Protein AF-A0AB34WZ02-F1 (afdb_monomer)

Radius of gyration: 15.49 Å; Cα contacts (8 Å, |Δi|>4): 129; chains: 1; bounding box: 37×27×44 Å

Structure (mmCIF, N/CA/C/O backbone):
data_AF-A0AB34WZ02-F1
#
_entry.id   AF-A0AB34WZ02-F1
#
loop_
_atom_site.group_PDB
_atom_site.id
_atom_site.type_symbol
_atom_site.label_atom_id
_atom_site.label_alt_id
_atom_site.label_comp_id
_atom_site.label_asym_id
_atom_site.label_entity_id
_atom_site.label_seq_id
_atom_site.pdbx_PDB_ins_code
_atom_site.Cartn_x
_atom_site.Cartn_y
_atom_site.Cartn_z
_atom_site.occupancy
_atom_site.B_iso_or_equiv
_atom_site.auth_seq_id
_atom_site.auth_comp_id
_atom_site.auth_asym_id
_atom_site.auth_atom_id
_atom_site.pdbx_PDB_model_num
ATOM 1 N N . MET A 1 1 ? -14.933 -12.969 14.459 1.00 56.78 1 MET A N 1
ATOM 2 C CA . MET A 1 1 ? -13.577 -12.535 14.887 1.00 56.78 1 MET A CA 1
ATOM 3 C C . MET A 1 1 ? -12.443 -12.867 13.905 1.00 56.78 1 MET A C 1
ATOM 5 O O . MET A 1 1 ? -11.392 -12.252 14.032 1.00 56.78 1 MET A O 1
ATOM 9 N N . TYR A 1 2 ? -12.615 -13.764 12.919 1.00 61.38 2 TYR A N 1
ATOM 10 C CA . TYR A 1 2 ? -11.515 -14.206 12.035 1.00 61.38 2 TYR A CA 1
ATOM 11 C C . TYR A 1 2 ? -10.992 -13.127 11.062 1.00 61.38 2 TYR A C 1
ATOM 13 O O . TYR A 1 2 ? -9.821 -13.113 10.704 1.00 61.38 2 TYR A O 1
ATOM 21 N N . TYR A 1 3 ? -11.836 -12.166 10.684 1.00 69.94 3 TYR A N 1
ATOM 22 C CA . TYR A 1 3 ? -11.535 -11.217 9.607 1.00 69.94 3 TYR A CA 1
ATOM 23 C C . TYR A 1 3 ? -10.721 -9.979 10.017 1.00 69.94 3 TYR A C 1
ATOM 25 O O . TYR A 1 3 ? -10.301 -9.215 9.154 1.00 69.94 3 TYR A O 1
ATOM 33 N N . ARG A 1 4 ? -10.475 -9.759 11.319 1.00 75.00 4 ARG A N 1
ATOM 34 C CA . ARG A 1 4 ? -9.851 -8.508 11.804 1.00 75.00 4 ARG A CA 1
ATOM 35 C C . ARG A 1 4 ? -8.384 -8.340 11.403 1.00 75.00 4 ARG A C 1
ATOM 37 O O . ARG A 1 4 ? -7.876 -7.228 11.401 1.00 75.00 4 ARG A O 1
ATOM 44 N N . TRP A 1 5 ? -7.701 -9.445 11.121 1.00 84.94 5 TRP A N 1
ATOM 45 C CA . TRP A 1 5 ? -6.282 -9.457 10.764 1.00 84.94 5 TRP A CA 1
ATOM 46 C C . TRP A 1 5 ? -6.057 -9.206 9.276 1.00 84.94 5 TRP A C 1
ATOM 48 O O . TRP 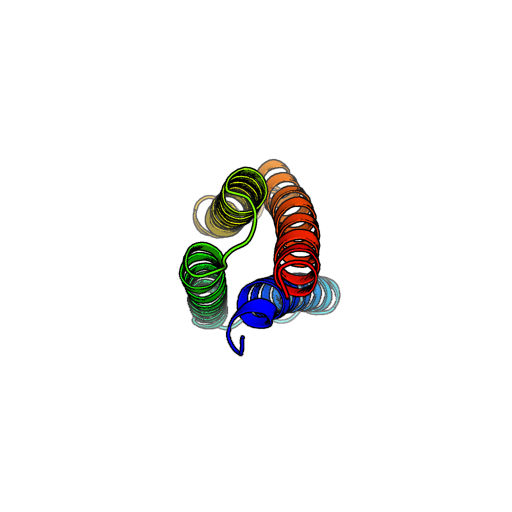A 1 5 ? -4.961 -8.831 8.878 1.00 84.94 5 TRP A O 1
ATOM 58 N N . ILE A 1 6 ? -7.091 -9.405 8.458 1.00 87.44 6 ILE A N 1
ATOM 59 C CA . ILE A 1 6 ? -6.983 -9.369 7.001 1.00 87.44 6 ILE A CA 1
ATOM 60 C C . ILE A 1 6 ? -6.583 -7.977 6.485 1.00 87.44 6 ILE A C 1
ATOM 62 O O . ILE A 1 6 ? -5.679 -7.925 5.655 1.00 87.44 6 ILE A O 1
ATOM 66 N N . PRO A 1 7 ? -7.131 -6.850 6.991 1.00 86.44 7 PRO A N 1
ATOM 67 C CA . PRO A 1 7 ? -6.675 -5.520 6.576 1.00 86.44 7 PRO A CA 1
ATOM 68 C C . PRO A 1 7 ? -5.189 -5.283 6.868 1.00 86.44 7 PRO A C 1
ATOM 70 O O . PRO A 1 7 ? -4.482 -4.701 6.047 1.00 86.44 7 PRO A O 1
ATOM 73 N N . LEU A 1 8 ? -4.708 -5.783 8.013 1.00 89.69 8 LEU A N 1
ATOM 74 C CA . LEU A 1 8 ? -3.307 -5.680 8.420 1.00 89.69 8 LEU A CA 1
ATOM 75 C C . LEU A 1 8 ? -2.409 -6.538 7.534 1.00 89.69 8 LEU A C 1
ATOM 77 O O . LEU A 1 8 ? -1.449 -6.024 6.971 1.00 89.69 8 LEU A O 1
ATOM 81 N N . PHE A 1 9 ? -2.748 -7.816 7.359 1.00 90.88 9 PHE A N 1
ATOM 82 C CA . PHE A 1 9 ? -1.999 -8.719 6.488 1.00 90.88 9 PHE A CA 1
ATOM 83 C C . PHE A 1 9 ? -1.927 -8.180 5.058 1.00 90.88 9 PHE A C 1
ATOM 85 O O . PHE A 1 9 ? -0.858 -8.143 4.461 1.00 90.88 9 PHE A O 1
ATOM 92 N N . SER A 1 10 ? -3.049 -7.687 4.539 1.00 89.44 10 SER A N 1
ATOM 93 C CA . SER A 1 10 ? -3.126 -7.092 3.211 1.00 89.44 10 SER A CA 1
ATOM 94 C C . SER A 1 10 ? -2.239 -5.854 3.062 1.00 89.44 10 SER A C 1
ATOM 96 O O . SER A 1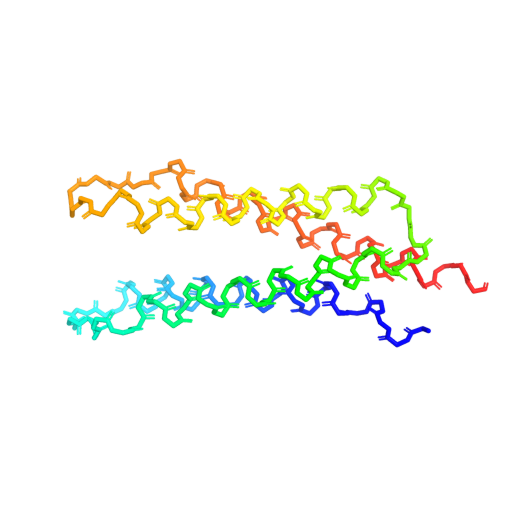 10 ? -1.557 -5.699 2.053 1.00 89.44 10 SER A O 1
ATOM 98 N N . SER A 1 11 ? -2.230 -4.969 4.060 1.00 89.69 11 SER A N 1
ATOM 99 C CA . SER A 1 11 ? -1.413 -3.750 4.037 1.00 89.69 11 SER A CA 1
ATOM 100 C C . SER A 1 11 ? 0.087 -4.060 4.146 1.00 89.69 11 SER A C 1
ATOM 102 O O . SER A 1 11 ? 0.912 -3.472 3.444 1.00 89.69 11 SER A O 1
ATOM 104 N N . LEU A 1 12 ? 0.447 -5.056 4.961 1.00 91.88 12 LEU A N 1
ATOM 105 C CA . LEU A 1 12 ? 1.820 -5.549 5.066 1.00 91.88 12 LEU A CA 1
ATOM 106 C C . LEU A 1 12 ? 2.273 -6.258 3.786 1.00 91.88 12 LEU A C 1
ATOM 108 O O . LEU A 1 12 ? 3.404 -6.050 3.358 1.00 91.88 12 LEU A O 1
ATOM 112 N N . ALA A 1 13 ? 1.398 -7.032 3.139 1.00 93.19 13 ALA A N 1
ATOM 113 C CA . ALA A 1 13 ? 1.683 -7.660 1.851 1.00 93.19 13 ALA A CA 1
ATOM 114 C C . ALA A 1 13 ? 1.943 -6.611 0.760 1.00 93.19 13 ALA A C 1
ATOM 116 O O . ALA A 1 13 ? 2.910 -6.741 0.016 1.00 93.19 13 ALA A O 1
ATOM 117 N N . LEU A 1 14 ? 1.148 -5.535 0.714 1.00 92.19 14 LEU A N 1
ATOM 118 C CA . LEU A 1 14 ? 1.406 -4.393 -0.170 1.00 92.19 14 LEU A CA 1
ATOM 119 C C . LEU A 1 14 ? 2.751 -3.728 0.136 1.00 92.19 14 LEU A C 1
ATOM 121 O O . LEU A 1 14 ? 3.519 -3.443 -0.777 1.00 92.19 14 LEU A O 1
ATOM 125 N N . THR A 1 15 ? 3.068 -3.532 1.415 1.00 93.12 15 THR A N 1
ATOM 126 C CA . THR A 1 15 ? 4.353 -2.954 1.834 1.00 93.12 15 THR A CA 1
ATOM 127 C C 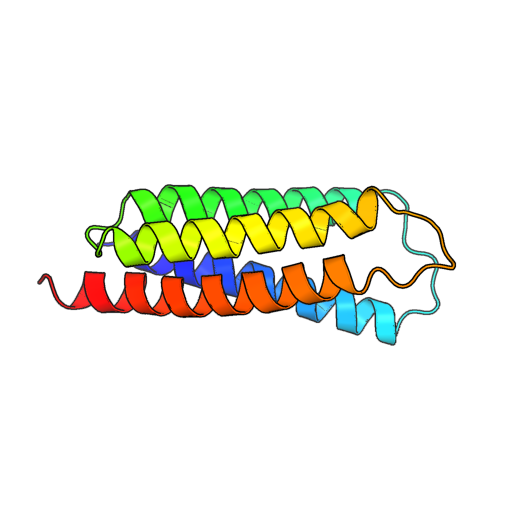. THR A 1 15 ? 5.528 -3.833 1.402 1.00 93.12 15 THR A C 1
ATOM 129 O O . THR A 1 15 ? 6.498 -3.332 0.839 1.00 93.12 15 THR A O 1
ATOM 132 N N . GLY A 1 16 ? 5.426 -5.148 1.612 1.00 92.19 16 GLY A N 1
ATOM 133 C CA . GLY A 1 16 ? 6.433 -6.119 1.191 1.00 92.19 16 GLY A CA 1
ATOM 134 C C . GLY A 1 16 ? 6.582 -6.192 -0.328 1.00 92.19 16 GLY A C 1
ATOM 135 O O . GLY A 1 16 ? 7.703 -6.225 -0.823 1.00 92.19 16 GLY A O 1
ATOM 136 N N . LEU A 1 17 ? 5.474 -6.144 -1.073 1.00 92.12 17 LEU A N 1
ATOM 137 C CA . LEU A 1 17 ? 5.479 -6.104 -2.536 1.00 92.12 17 LEU A CA 1
ATOM 138 C C . LEU A 1 17 ? 6.220 -4.865 -3.051 1.00 92.12 17 LEU A C 1
ATOM 140 O O . LEU A 1 17 ? 7.093 -4.991 -3.903 1.00 92.12 17 LEU A O 1
ATOM 144 N N . ILE A 1 18 ? 5.937 -3.683 -2.501 1.00 90.94 18 ILE A N 1
ATOM 145 C CA . ILE A 1 18 ? 6.613 -2.443 -2.903 1.00 90.94 18 ILE A CA 1
ATOM 146 C C . ILE A 1 18 ? 8.088 -2.450 -2.506 1.00 90.94 18 ILE A C 1
ATOM 148 O O . ILE A 1 18 ? 8.933 -2.144 -3.343 1.00 90.94 18 ILE A O 1
ATOM 152 N N . GLY A 1 19 ? 8.413 -2.859 -1.278 1.00 88.88 19 GLY A N 1
ATOM 153 C CA . GLY A 1 19 ? 9.803 -2.993 -0.837 1.00 88.88 19 GLY A CA 1
ATOM 154 C C . GLY A 1 19 ? 10.596 -3.977 -1.702 1.00 88.88 19 GLY A C 1
ATOM 155 O O . GLY A 1 19 ? 11.718 -3.678 -2.102 1.00 88.88 19 GLY A O 1
ATOM 156 N N . GLY A 1 20 ? 9.991 -5.111 -2.063 1.00 87.88 20 GLY A N 1
ATOM 157 C CA . GLY A 1 20 ? 10.586 -6.102 -2.958 1.00 87.88 20 GLY A CA 1
ATOM 158 C C . GLY A 1 20 ? 10.799 -5.577 -4.378 1.00 87.88 20 GLY A C 1
ATOM 159 O O . GLY A 1 20 ? 11.862 -5.795 -4.948 1.00 87.88 20 GLY A O 1
ATOM 160 N N . LEU A 1 21 ? 9.834 -4.837 -4.936 1.00 87.12 21 LEU A N 1
ATOM 161 C CA . LEU A 1 21 ? 9.972 -4.199 -6.252 1.00 87.12 21 LEU A CA 1
ATOM 162 C C . LEU A 1 21 ? 11.085 -3.159 -6.272 1.00 87.12 21 LEU A C 1
ATOM 164 O O . LEU A 1 21 ? 11.818 -3.066 -7.249 1.00 87.12 21 LEU A O 1
ATOM 168 N N . TRP A 1 22 ? 11.206 -2.385 -5.199 1.00 85.25 22 TRP A N 1
ATOM 169 C CA . TRP A 1 22 ? 12.237 -1.367 -5.053 1.00 85.25 22 TRP A CA 1
ATOM 170 C C . TRP A 1 22 ? 13.623 -1.985 -4.909 1.00 85.25 22 TRP A C 1
ATOM 172 O O . TRP A 1 22 ? 14.542 -1.572 -5.608 1.00 85.25 22 TRP A O 1
ATOM 182 N N . GLY A 1 23 ? 13.758 -3.015 -4.070 1.00 85.25 23 GLY A N 1
ATOM 183 C CA . GLY A 1 23 ? 14.997 -3.784 -3.961 1.00 85.25 23 GLY A CA 1
ATOM 184 C C . GLY A 1 23 ? 15.380 -4.442 -5.287 1.00 85.25 23 GLY A C 1
ATOM 185 O O . GLY A 1 23 ? 16.523 -4.343 -5.717 1.00 85.25 23 GLY A O 1
ATOM 186 N N . TYR A 1 24 ? 14.412 -5.035 -5.993 1.00 84.31 24 TYR A N 1
ATOM 187 C CA . TYR A 1 24 ? 14.644 -5.594 -7.324 1.00 84.31 24 TYR A CA 1
ATOM 188 C C . TYR A 1 24 ? 15.080 -4.525 -8.332 1.00 84.31 24 TYR A C 1
ATOM 190 O O . TYR A 1 24 ? 16.033 -4.744 -9.068 1.00 84.31 24 TYR A O 1
ATOM 198 N N . ALA A 1 25 ? 14.417 -3.367 -8.361 1.00 80.75 25 ALA A N 1
ATOM 199 C CA . ALA A 1 25 ? 14.770 -2.271 -9.261 1.00 80.75 25 ALA A CA 1
ATOM 200 C C . ALA A 1 25 ? 16.149 -1.665 -8.952 1.00 80.75 25 ALA A C 1
ATOM 202 O O . ALA A 1 25 ? 16.796 -1.151 -9.858 1.00 80.75 25 ALA A O 1
ATOM 203 N N . TRP A 1 26 ? 16.590 -1.722 -7.693 1.00 82.69 26 TRP A N 1
ATOM 204 C CA . TRP A 1 26 ? 17.915 -1.265 -7.278 1.00 82.69 26 TRP A CA 1
ATOM 205 C C . TRP A 1 26 ? 19.032 -2.208 -7.744 1.00 82.69 26 TRP A C 1
ATOM 207 O O . TRP A 1 26 ? 20.067 -1.753 -8.219 1.00 82.69 26 TRP A O 1
ATOM 217 N N . GLU A 1 27 ? 18.814 -3.519 -7.625 1.00 83.12 27 GLU A N 1
ATOM 218 C CA . GLU A 1 27 ? 19.824 -4.546 -7.918 1.00 83.12 27 GLU A CA 1
ATOM 219 C C . GLU A 1 27 ? 19.817 -5.011 -9.387 1.00 83.12 27 GLU A C 1
ATOM 221 O O . GLU A 1 27 ? 20.819 -5.511 -9.900 1.00 83.12 27 GLU A O 1
ATOM 226 N N . SER A 1 28 ? 18.685 -4.891 -10.087 1.00 75.69 28 SER A N 1
ATOM 227 C CA . SER A 1 28 ? 18.514 -5.463 -11.424 1.00 75.69 28 SER A CA 1
ATOM 228 C C . SER A 1 28 ? 18.936 -4.502 -12.532 1.00 75.69 28 SER A C 1
ATOM 230 O O . SER A 1 28 ? 18.322 -3.460 -12.750 1.00 75.69 28 SER A O 1
ATOM 232 N N . THR A 1 29 ? 19.916 -4.923 -13.329 1.00 71.38 29 THR A N 1
ATOM 233 C CA . THR A 1 29 ? 20.256 -4.316 -14.630 1.00 71.38 29 THR A CA 1
ATOM 234 C C . THR A 1 29 ? 19.557 -5.007 -15.806 1.00 71.38 29 THR A C 1
ATOM 236 O O . THR A 1 29 ? 19.690 -4.579 -16.953 1.00 71.38 29 THR A O 1
ATOM 239 N N . ALA A 1 30 ? 18.814 -6.085 -15.539 1.00 74.69 30 ALA A N 1
ATOM 240 C CA . ALA A 1 30 ? 18.145 -6.879 -16.558 1.00 74.69 30 ALA A CA 1
ATOM 241 C C . ALA A 1 30 ? 16.826 -6.236 -17.003 1.00 74.69 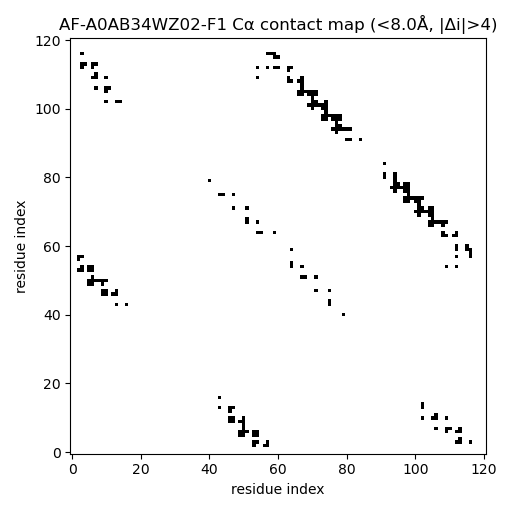30 ALA A C 1
ATOM 243 O O . ALA A 1 30 ? 16.061 -5.711 -16.193 1.00 74.69 30 ALA A O 1
ATOM 244 N N . SER A 1 31 ? 16.527 -6.345 -18.299 1.00 74.44 31 SER A N 1
ATOM 245 C CA . SER A 1 31 ? 15.239 -5.929 -18.848 1.00 74.44 31 SER A CA 1
ATOM 246 C C . SER A 1 31 ? 14.112 -6.787 -18.271 1.00 74.44 31 SER A C 1
ATOM 248 O O . SER A 1 31 ? 14.067 -7.999 -18.498 1.00 74.44 31 SER A O 1
ATOM 250 N N . THR A 1 32 ? 13.181 -6.159 -17.559 1.00 77.00 32 THR A N 1
ATOM 251 C CA . THR A 1 32 ? 12.018 -6.845 -16.996 1.00 77.00 32 THR A CA 1
ATOM 252 C C . THR A 1 32 ? 11.062 -7.281 -18.115 1.00 77.00 32 THR A C 1
ATOM 254 O O . THR A 1 32 ? 10.711 -6.454 -18.962 1.00 77.00 32 THR A O 1
ATOM 257 N N . PRO A 1 33 ? 10.588 -8.543 -18.136 1.00 83.88 33 PRO A N 1
ATOM 258 C CA . PRO A 1 33 ? 9.592 -8.981 -19.109 1.00 83.88 33 PRO A CA 1
ATOM 259 C C . PRO A 1 33 ? 8.329 -8.114 -19.078 1.00 83.88 33 PRO A C 1
ATOM 261 O O . PRO A 1 33 ? 7.856 -7.716 -18.012 1.00 83.88 33 PRO A O 1
ATOM 264 N N . THR A 1 34 ? 7.733 -7.876 -20.246 1.00 82.31 34 THR A N 1
ATOM 265 C CA . THR A 1 34 ? 6.605 -6.941 -20.426 1.00 82.31 34 THR A CA 1
ATOM 266 C C . THR A 1 34 ? 5.344 -7.305 -19.635 1.00 82.31 34 THR A C 1
ATOM 268 O O . THR A 1 34 ? 4.534 -6.432 -19.335 1.00 82.31 34 THR A O 1
ATOM 271 N N . TRP A 1 35 ? 5.174 -8.572 -19.249 1.00 80.94 35 TRP A N 1
ATOM 272 C CA . TRP A 1 35 ? 4.038 -9.044 -18.450 1.00 80.94 35 TRP A CA 1
ATOM 273 C C . TRP A 1 35 ? 4.201 -8.805 -16.938 1.00 80.94 35 TRP A C 1
ATOM 275 O O . TRP A 1 35 ? 3.206 -8.804 -16.205 1.00 80.94 35 TRP A O 1
ATOM 285 N N . VAL A 1 36 ? 5.431 -8.592 -16.450 1.00 84.50 36 VAL A N 1
ATOM 286 C CA . VAL A 1 36 ? 5.714 -8.431 -15.013 1.00 84.50 36 VAL A CA 1
ATOM 287 C C . VAL A 1 36 ? 5.054 -7.169 -14.448 1.00 84.50 36 VAL A C 1
ATOM 289 O O . VAL A 1 36 ? 4.342 -7.299 -13.451 1.00 84.50 36 VAL A O 1
ATOM 292 N N . PRO A 1 37 ? 5.171 -5.975 -15.069 1.00 82.88 37 PRO A N 1
ATOM 293 C CA . PRO A 1 37 ? 4.521 -4.773 -14.551 1.00 82.88 37 PRO A CA 1
ATOM 294 C C . PRO A 1 37 ? 3.001 -4.935 -14.411 1.00 82.88 37 PRO A C 1
ATOM 296 O O . PRO A 1 37 ? 2.437 -4.542 -13.389 1.00 82.88 37 PRO A O 1
ATOM 299 N N . ALA A 1 38 ? 2.346 -5.559 -15.397 1.00 85.00 38 ALA A N 1
ATOM 300 C CA . ALA A 1 38 ? 0.905 -5.811 -15.371 1.00 85.00 38 ALA A CA 1
ATOM 301 C C . ALA A 1 38 ? 0.509 -6.790 -14.254 1.00 85.00 38 ALA A C 1
ATOM 303 O O . ALA A 1 38 ? -0.457 -6.551 -13.533 1.00 85.00 38 ALA A O 1
ATOM 304 N N . SER A 1 39 ? 1.286 -7.857 -14.061 1.00 88.56 39 SER A N 1
ATOM 305 C CA . SER A 1 39 ? 1.039 -8.848 -13.004 1.00 88.56 39 SER A CA 1
ATOM 306 C C . SER A 1 39 ? 1.159 -8.229 -11.613 1.00 88.56 39 SER A C 1
ATOM 308 O O . SER A 1 39 ? 0.319 -8.456 -10.744 1.00 88.56 39 SER A O 1
ATOM 310 N N . VAL A 1 40 ? 2.171 -7.384 -11.420 1.00 89.75 40 VAL A N 1
ATOM 311 C CA . VAL A 1 40 ? 2.377 -6.634 -10.179 1.00 89.75 40 VAL A CA 1
ATOM 312 C C . VAL A 1 40 ? 1.210 -5.682 -9.910 1.00 89.75 40 VAL A C 1
ATOM 314 O O . VAL A 1 40 ? 0.730 -5.611 -8.779 1.00 89.75 40 VAL A O 1
ATOM 317 N N . LEU A 1 41 ? 0.717 -4.989 -10.940 1.00 88.88 41 LEU A N 1
ATOM 318 C CA . LEU A 1 41 ? -0.437 -4.101 -10.822 1.00 88.88 41 LEU A CA 1
ATOM 319 C C . LEU A 1 41 ? -1.690 -4.866 -10.382 1.00 88.88 41 LEU A C 1
ATOM 321 O O . LEU A 1 41 ? -2.369 -4.445 -9.446 1.00 88.88 41 LEU A O 1
ATOM 325 N N . VAL A 1 42 ? -1.958 -6.020 -10.997 1.00 91.88 42 VAL A N 1
ATOM 326 C CA . VAL A 1 42 ? -3.081 -6.892 -10.620 1.00 91.88 42 VAL A CA 1
ATOM 327 C C . VAL A 1 42 ? -2.962 -7.349 -9.165 1.00 91.88 42 VAL A C 1
ATOM 329 O O . VAL A 1 42 ? -3.942 -7.270 -8.425 1.00 91.88 42 VAL A O 1
ATOM 332 N N . LEU A 1 43 ? -1.773 -7.771 -8.723 1.00 92.75 43 LEU A N 1
ATOM 333 C CA . LEU A 1 43 ? -1.545 -8.177 -7.333 1.00 92.75 43 LEU A CA 1
ATOM 334 C C . LEU A 1 43 ? -1.758 -7.021 -6.349 1.00 92.75 43 LEU A C 1
ATOM 336 O O . LEU A 1 43 ? -2.421 -7.203 -5.328 1.00 92.75 43 LEU A O 1
ATOM 340 N N . ALA A 1 44 ? -1.251 -5.826 -6.664 1.00 92.56 44 ALA A N 1
ATOM 341 C CA . ALA A 1 44 ? -1.447 -4.639 -5.838 1.00 92.56 44 ALA A CA 1
ATOM 342 C C . ALA A 1 44 ? -2.940 -4.291 -5.692 1.00 92.56 44 ALA A C 1
ATOM 344 O O . ALA A 1 44 ? -3.418 -4.057 -4.580 1.00 92.56 44 ALA A O 1
ATOM 345 N N . PHE A 1 45 ? -3.704 -4.333 -6.788 1.00 92.94 45 PHE A N 1
ATOM 346 C CA . PHE A 1 45 ? -5.154 -4.131 -6.745 1.00 92.94 45 PHE A CA 1
ATOM 347 C C . PHE A 1 45 ? -5.877 -5.218 -5.952 1.00 92.94 45 PHE A C 1
ATOM 349 O O . PHE A 1 45 ? -6.772 -4.902 -5.168 1.00 92.94 45 PHE A O 1
ATOM 356 N N . LEU A 1 46 ? -5.493 -6.484 -6.122 1.00 95.25 46 LEU A N 1
ATOM 357 C CA . LEU A 1 46 ? -6.120 -7.607 -5.432 1.00 95.25 46 LEU A CA 1
ATOM 358 C C . LEU A 1 46 ? -5.936 -7.502 -3.916 1.00 95.25 46 LEU A C 1
ATOM 360 O O . LEU A 1 46 ? -6.915 -7.598 -3.176 1.00 95.25 46 LEU A O 1
ATOM 364 N N . PHE A 1 47 ? -4.713 -7.234 -3.450 1.00 93.25 47 PHE A N 1
ATOM 365 C CA . PHE A 1 47 ? -4.474 -6.997 -2.030 1.00 93.25 47 PHE A CA 1
ATOM 366 C C . PHE A 1 47 ? -5.254 -5.772 -1.550 1.00 93.25 47 PHE A C 1
ATOM 368 O O . PHE A 1 47 ? -6.043 -5.890 -0.618 1.00 93.25 47 PHE A O 1
ATOM 375 N N . ALA A 1 48 ? -5.151 -4.622 -2.219 1.00 92.81 48 ALA A N 1
ATOM 376 C CA . ALA A 1 48 ? -5.895 -3.426 -1.822 1.00 92.81 48 ALA A CA 1
ATOM 377 C C . ALA A 1 48 ? -7.413 -3.677 -1.694 1.00 92.81 48 ALA A C 1
ATOM 379 O O . 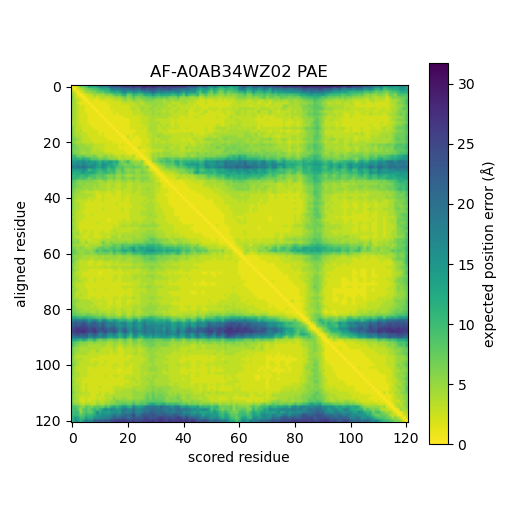ALA A 1 48 ? -8.020 -3.306 -0.687 1.00 92.81 48 ALA A O 1
ATOM 380 N N . ALA A 1 49 ? -8.018 -4.366 -2.665 1.00 93.56 49 ALA A N 1
ATOM 381 C CA . ALA A 1 49 ? -9.437 -4.707 -2.653 1.00 93.56 49 ALA A CA 1
ATOM 382 C C . ALA A 1 49 ? -9.804 -5.625 -1.478 1.00 93.56 49 ALA A C 1
ATOM 384 O O . ALA A 1 49 ? -10.767 -5.346 -0.761 1.00 93.56 49 ALA A O 1
ATOM 385 N N . ILE A 1 50 ? -9.022 -6.684 -1.236 1.00 93.31 50 ILE A N 1
ATOM 386 C CA . ILE A 1 50 ? -9.213 -7.586 -0.090 1.00 93.31 50 ILE A CA 1
ATOM 387 C C . ILE A 1 50 ? -9.145 -6.787 1.215 1.00 93.31 50 ILE A C 1
ATOM 389 O O . ILE A 1 50 ? -10.060 -6.865 2.040 1.00 93.31 50 ILE A O 1
ATOM 393 N N . GLY A 1 51 ? -8.105 -5.972 1.386 1.00 90.81 51 GLY A N 1
ATOM 394 C CA . GLY A 1 51 ? -7.922 -5.123 2.555 1.00 90.81 51 GLY A CA 1
ATOM 395 C C . GLY A 1 51 ? -9.127 -4.222 2.830 1.00 90.81 51 GLY A C 1
ATOM 396 O O . GLY A 1 51 ? -9.660 -4.227 3.941 1.00 90.81 51 GLY A O 1
ATOM 397 N N . ILE A 1 52 ? -9.609 -3.504 1.809 1.00 92.38 52 ILE A N 1
ATOM 398 C CA . ILE A 1 52 ? -10.754 -2.583 1.911 1.00 92.38 52 ILE A CA 1
ATOM 399 C C . ILE A 1 52 ? -12.043 -3.333 2.263 1.00 92.38 52 ILE A C 1
ATOM 401 O O . ILE A 1 52 ? -12.753 -2.951 3.202 1.00 92.38 52 ILE A O 1
ATOM 405 N N . VAL A 1 53 ? -12.340 -4.422 1.546 1.00 93.38 53 VAL A N 1
ATOM 406 C CA . VAL A 1 53 ? -13.548 -5.226 1.775 1.00 93.38 53 VAL A CA 1
ATOM 407 C C . VAL A 1 53 ? -13.577 -5.730 3.213 1.00 93.38 53 VAL A C 1
ATOM 409 O O . VAL A 1 53 ? -14.596 -5.596 3.893 1.00 93.38 53 VAL A O 1
ATOM 412 N N . PHE A 1 54 ? -12.469 -6.262 3.726 1.00 89.94 54 PHE A N 1
ATOM 413 C CA . PHE A 1 54 ? -12.440 -6.768 5.094 1.00 89.94 54 PHE A CA 1
ATOM 414 C C . PHE A 1 54 ? -12.369 -5.667 6.155 1.00 89.94 54 PHE A C 1
ATOM 416 O O . PHE A 1 54 ? -12.960 -5.849 7.219 1.00 89.94 54 PHE A O 1
ATOM 423 N N . ALA A 1 55 ? -11.759 -4.512 5.872 1.00 88.38 55 ALA A N 1
ATOM 424 C CA . ALA A 1 55 ? -11.771 -3.359 6.775 1.00 88.38 55 ALA A CA 1
ATOM 425 C C . ALA A 1 55 ? -13.204 -2.871 7.031 1.00 88.38 55 ALA A C 1
ATOM 427 O O . ALA A 1 55 ? -13.581 -2.629 8.182 1.00 88.38 55 ALA A O 1
ATOM 428 N N . SER A 1 56 ? -14.038 -2.821 5.984 1.00 87.00 56 SER A N 1
ATOM 429 C CA . SER A 1 56 ? -15.447 -2.420 6.097 1.00 87.00 56 SER A CA 1
ATOM 430 C C . SER A 1 56 ? -16.259 -3.334 7.028 1.00 87.00 56 SER A C 1
ATOM 432 O O . SER A 1 56 ? -17.089 -2.847 7.800 1.00 87.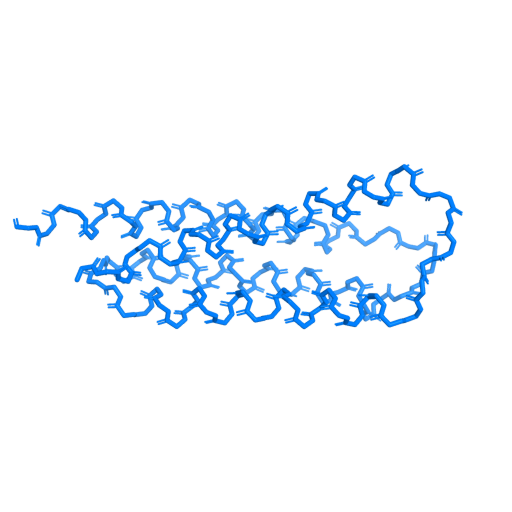00 56 SER A O 1
ATOM 434 N N . LYS A 1 57 ? -15.942 -4.637 7.028 1.00 87.12 57 LYS A N 1
ATOM 435 C CA . LYS A 1 57 ? -16.595 -5.685 7.830 1.00 87.12 57 LYS A CA 1
ATOM 436 C C . LYS A 1 57 ? -16.138 -5.732 9.293 1.00 87.12 57 LYS A C 1
ATOM 438 O O . LYS A 1 57 ? -16.670 -6.524 10.069 1.00 87.12 57 LYS A O 1
ATOM 443 N N . THR A 1 58 ? -15.145 -4.934 9.689 1.00 82.31 58 THR A N 1
ATOM 444 C CA . THR A 1 58 ? -14.713 -4.856 11.095 1.00 82.31 58 THR A CA 1
ATOM 445 C C . THR A 1 58 ? -15.718 -4.073 11.949 1.00 82.31 58 THR A C 1
ATOM 447 O O . THR A 1 58 ? -16.449 -3.225 11.442 1.00 82.31 58 THR A O 1
ATOM 450 N N . THR A 1 59 ? -15.749 -4.313 13.261 1.00 82.56 59 THR A N 1
ATOM 451 C CA . THR A 1 59 ? -16.562 -3.535 14.225 1.00 82.56 59 THR A CA 1
ATOM 452 C C . THR A 1 59 ? -15.838 -2.288 14.753 1.00 82.56 59 THR A C 1
ATOM 454 O O . THR A 1 59 ? -16.358 -1.572 15.607 1.00 82.56 59 THR A O 1
ATOM 457 N N . ALA A 1 60 ? -14.629 -2.026 14.249 1.00 81.00 60 ALA A N 1
ATOM 458 C CA . ALA A 1 60 ? -13.791 -0.908 14.656 1.00 81.00 60 ALA A CA 1
ATOM 459 C C . ALA A 1 60 ? -14.382 0.452 14.244 1.00 81.00 60 ALA A C 1
ATOM 461 O O . ALA A 1 60 ? -15.328 0.532 13.453 1.00 81.00 60 ALA A O 1
ATOM 462 N N . SER A 1 61 ? -13.800 1.524 14.787 1.00 86.12 61 SER A N 1
ATOM 463 C CA . SER A 1 61 ? -14.278 2.891 14.581 1.00 86.12 61 SER A CA 1
ATOM 464 C C . SER A 1 61 ? -14.364 3.273 13.098 1.00 86.12 61 SER A C 1
ATOM 466 O O . SER A 1 61 ? -13.510 2.921 12.280 1.00 86.12 61 SER A O 1
ATOM 468 N N . GLN A 1 62 ? -15.397 4.047 12.750 1.00 87.56 62 GLN A N 1
ATOM 469 C CA . GLN A 1 62 ? -15.592 4.539 11.384 1.00 87.56 62 GLN A CA 1
ATOM 470 C C . GLN A 1 62 ? -14.405 5.394 10.919 1.00 87.56 62 GLN A C 1
ATOM 472 O O . GLN A 1 62 ? -13.991 5.295 9.766 1.00 87.56 62 GLN A O 1
ATOM 477 N N . ALA A 1 63 ? -13.809 6.167 11.833 1.00 88.25 63 ALA A N 1
ATOM 478 C CA . ALA A 1 63 ? -12.601 6.940 11.570 1.00 88.25 63 ALA A CA 1
ATOM 479 C C . ALA A 1 63 ? -11.439 6.041 11.114 1.00 88.25 63 ALA A C 1
ATOM 481 O O . ALA A 1 63 ? -10.837 6.314 10.082 1.00 88.25 63 ALA A O 1
ATOM 482 N N . ALA A 1 64 ? -11.173 4.925 11.804 1.00 88.19 64 ALA A N 1
ATOM 483 C CA . ALA A 1 64 ? -10.107 4.002 11.411 1.00 88.19 64 ALA A CA 1
ATOM 484 C C . ALA A 1 64 ? -10.355 3.370 10.029 1.00 88.19 64 ALA A C 1
ATOM 486 O O . ALA A 1 64 ? -9.418 3.217 9.245 1.00 88.19 64 ALA A O 1
ATOM 487 N N . LYS A 1 65 ? -11.614 3.053 9.697 1.00 91.31 65 LYS A N 1
ATOM 488 C CA . LYS A 1 65 ? -11.985 2.522 8.373 1.00 91.31 65 LYS A CA 1
ATOM 489 C C . LYS A 1 65 ? -11.754 3.544 7.261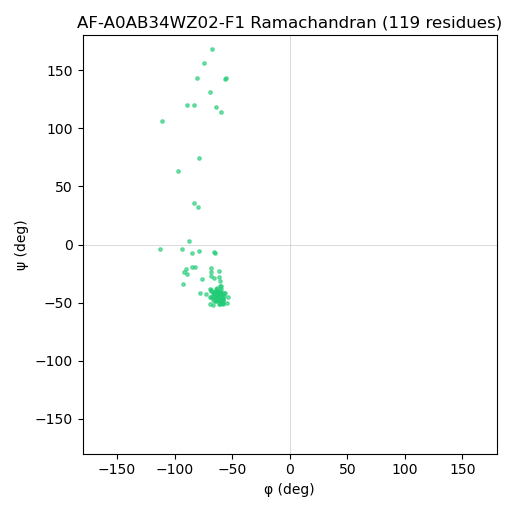 1.00 91.31 65 LYS A C 1
ATOM 491 O O . LYS A 1 65 ? -11.200 3.188 6.224 1.00 91.31 65 LYS A O 1
ATOM 496 N N . ILE A 1 66 ? -12.154 4.797 7.483 1.00 93.12 66 ILE A N 1
ATOM 497 C CA . ILE A 1 66 ? -11.953 5.891 6.525 1.00 93.12 66 ILE A CA 1
ATOM 498 C C . ILE A 1 66 ? -10.458 6.150 6.335 1.00 93.12 66 ILE A C 1
ATOM 500 O O . ILE A 1 66 ? -10.000 6.198 5.201 1.00 93.12 66 ILE A O 1
ATOM 504 N N . THR A 1 67 ? -9.678 6.240 7.416 1.00 93.75 67 THR A N 1
ATOM 505 C CA . THR A 1 67 ? -8.226 6.450 7.329 1.00 93.75 67 THR A CA 1
ATOM 506 C C . THR A 1 67 ? -7.536 5.324 6.563 1.00 93.75 67 THR A C 1
ATOM 508 O O . THR A 1 67 ? -6.687 5.596 5.716 1.00 93.75 67 THR A O 1
ATOM 511 N N . TYR A 1 68 ? -7.930 4.068 6.804 1.00 93.94 68 TYR A N 1
ATOM 512 C CA . TYR A 1 68 ? -7.420 2.924 6.050 1.00 93.94 68 TYR A CA 1
ATOM 513 C C . TYR A 1 68 ? -7.735 3.050 4.557 1.00 93.94 68 TYR A C 1
ATOM 515 O O . TYR A 1 68 ? -6.826 2.984 3.735 1.00 93.94 68 TYR A O 1
ATOM 523 N N . LEU A 1 69 ? -9.003 3.309 4.214 1.00 95.00 69 LEU A N 1
ATOM 524 C CA . LEU A 1 69 ? -9.440 3.487 2.830 1.00 95.00 69 LEU A CA 1
ATOM 525 C C . LEU A 1 69 ? -8.677 4.622 2.136 1.00 95.00 69 LEU A C 1
ATOM 527 O O . LEU A 1 69 ? -8.175 4.428 1.032 1.00 95.00 69 LEU A O 1
ATOM 531 N N . THR A 1 70 ? -8.552 5.781 2.783 1.00 95.69 70 THR A N 1
ATOM 532 C CA . THR A 1 70 ? -7.824 6.936 2.246 1.00 95.69 70 THR A CA 1
ATOM 533 C C . THR A 1 70 ? -6.354 6.604 2.008 1.00 95.69 70 THR A C 1
ATOM 535 O O . THR A 1 70 ? -5.833 6.906 0.937 1.00 95.69 70 THR A O 1
ATOM 538 N N . GLY A 1 71 ? -5.692 5.936 2.960 1.00 95.06 71 GLY A N 1
ATOM 539 C CA . GLY A 1 71 ? -4.306 5.490 2.801 1.00 95.06 71 GLY A CA 1
ATOM 540 C C . GLY A 1 71 ? -4.138 4.520 1.631 1.00 95.06 71 GLY A C 1
ATOM 541 O O . GLY A 1 71 ? -3.269 4.714 0.783 1.00 95.06 71 GLY A O 1
ATOM 542 N N . THR A 1 72 ? -5.014 3.516 1.524 1.00 95.25 72 THR A N 1
ATOM 543 C CA . THR A 1 72 ? -4.988 2.545 0.421 1.00 95.25 72 THR A CA 1
ATOM 544 C C . THR A 1 72 ? -5.268 3.198 -0.935 1.00 95.25 72 THR A C 1
ATOM 546 O O . THR A 1 72 ? -4.600 2.870 -1.911 1.00 95.25 72 THR A O 1
ATOM 549 N N . MET A 1 73 ? -6.205 4.145 -1.015 1.00 96.38 73 MET A N 1
ATOM 550 C CA . MET A 1 73 ? -6.503 4.867 -2.258 1.00 96.38 73 MET A CA 1
ATOM 551 C C . MET A 1 73 ? -5.361 5.793 -2.677 1.00 96.38 73 MET A C 1
ATOM 553 O O . MET A 1 73 ? -5.017 5.837 -3.856 1.00 96.38 73 MET A O 1
ATOM 557 N N . LEU A 1 74 ? -4.732 6.485 -1.723 1.00 95.94 74 LEU A N 1
ATOM 558 C CA . LEU A 1 74 ? -3.546 7.298 -1.988 1.00 95.94 74 LEU A CA 1
ATOM 559 C C . LEU A 1 74 ? -2.387 6.433 -2.499 1.00 95.94 74 LEU A C 1
ATOM 561 O O . LEU A 1 74 ? -1.737 6.796 -3.478 1.00 95.94 74 LEU A O 1
ATOM 565 N N . PHE A 1 75 ? -2.187 5.260 -1.890 1.00 95.50 75 PHE A N 1
ATOM 566 C CA . PHE A 1 75 ? -1.236 4.265 -2.375 1.00 95.50 75 PHE A CA 1
ATOM 567 C C . PHE A 1 75 ? -1.548 3.845 -3.817 1.00 95.50 75 PHE A C 1
ATOM 569 O O . PHE A 1 75 ? -0.659 3.909 -4.658 1.00 95.50 75 PHE A O 1
ATOM 576 N N . LEU A 1 76 ? -2.791 3.455 -4.124 1.00 94.19 76 LEU A N 1
ATOM 577 C CA . LEU A 1 76 ? -3.180 3.010 -5.468 1.00 94.19 76 LEU A CA 1
ATOM 578 C C . LEU A 1 76 ? -3.006 4.113 -6.515 1.00 94.19 76 LEU A C 1
ATOM 580 O O . LEU A 1 76 ? -2.506 3.837 -7.602 1.00 94.19 76 LEU A O 1
ATOM 584 N N . ALA A 1 77 ? -3.376 5.353 -6.190 1.00 92.19 77 ALA A N 1
ATOM 5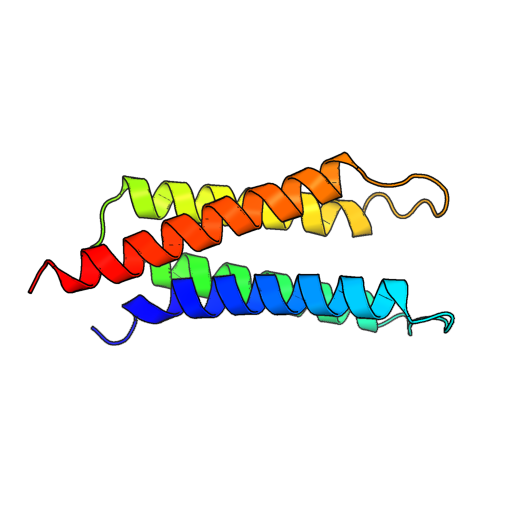85 C CA . ALA A 1 77 ? -3.182 6.499 -7.072 1.00 92.19 77 ALA A CA 1
ATOM 586 C C . ALA A 1 77 ? -1.690 6.754 -7.336 1.00 92.19 77 ALA A C 1
ATOM 588 O O . ALA A 1 77 ? -1.275 6.902 -8.488 1.00 92.19 77 ALA A O 1
ATOM 589 N N . GLY A 1 78 ? -0.872 6.729 -6.279 1.00 91.44 78 GLY A N 1
ATOM 590 C CA . GLY A 1 78 ? 0.580 6.825 -6.391 1.00 91.44 78 GLY A CA 1
ATOM 591 C C . GLY A 1 78 ? 1.159 5.699 -7.237 1.00 91.44 78 GLY A C 1
ATOM 592 O O . GLY A 1 78 ? 1.927 5.951 -8.161 1.00 91.44 78 GLY A O 1
ATOM 593 N N . PHE A 1 79 ? 0.737 4.463 -6.987 1.00 90.31 79 PHE A N 1
ATOM 594 C CA . PHE A 1 79 ? 1.241 3.285 -7.674 1.00 90.31 79 PHE A CA 1
ATOM 595 C C . PHE A 1 79 ? 0.864 3.283 -9.158 1.00 90.31 79 PHE A C 1
ATOM 597 O O . PHE A 1 79 ? 1.737 3.140 -10.009 1.00 90.31 79 PHE A O 1
ATOM 604 N N . ALA A 1 80 ? -0.403 3.543 -9.488 1.00 89.06 80 ALA A N 1
ATOM 605 C CA . ALA A 1 80 ? -0.883 3.633 -10.865 1.00 89.06 80 ALA A CA 1
ATOM 606 C C . ALA A 1 80 ? -0.180 4.745 -11.662 1.00 89.06 80 ALA A C 1
ATOM 608 O O . ALA A 1 80 ? 0.048 4.593 -12.863 1.00 89.06 80 ALA A O 1
ATOM 609 N N . SER A 1 81 ? 0.224 5.839 -11.008 1.00 88.62 81 SER A N 1
ATOM 610 C CA . SER A 1 81 ? 0.918 6.939 -11.685 1.00 88.62 81 SER A CA 1
ATOM 611 C C . SER A 1 81 ? 2.261 6.522 -12.308 1.00 88.62 81 SER A C 1
ATOM 613 O O . SER A 1 81 ? 2.640 7.073 -13.339 1.00 88.62 81 SER A O 1
ATOM 615 N N . PHE A 1 82 ? 2.944 5.500 -11.773 1.00 83.75 82 PHE A N 1
ATOM 616 C CA . PHE A 1 82 ? 4.162 4.938 -12.380 1.00 83.75 82 PHE A CA 1
ATOM 617 C C . PHE A 1 82 ? 3.907 4.202 -13.702 1.00 83.75 82 PHE A C 1
ATOM 619 O O . PHE A 1 82 ? 4.828 4.031 -14.495 1.00 83.75 82 PHE A O 1
ATOM 626 N N . TYR A 1 83 ? 2.667 3.782 -13.955 1.00 80.12 83 TYR A N 1
ATOM 627 C CA . TYR A 1 83 ? 2.280 3.095 -15.186 1.00 80.12 83 TYR A CA 1
ATOM 628 C C . TYR A 1 83 ? 1.761 4.074 -16.241 1.00 80.12 83 TYR A C 1
ATOM 630 O O . TYR A 1 83 ? 2.004 3.874 -17.428 1.00 80.12 83 TYR A O 1
ATOM 638 N N . VAL A 1 84 ? 1.081 5.143 -15.812 1.00 76.12 84 VAL A N 1
ATOM 639 C CA . VAL A 1 84 ? 0.504 6.167 -16.699 1.00 76.12 84 VAL A CA 1
ATOM 640 C C . VAL A 1 84 ? 1.567 7.144 -17.211 1.00 76.12 84 VAL A C 1
ATOM 642 O O . VAL A 1 84 ? 1.567 7.486 -18.390 1.00 76.12 84 VAL A O 1
ATOM 645 N N . PHE A 1 85 ? 2.496 7.572 -16.353 1.00 65.88 85 PHE A N 1
ATOM 646 C CA . PHE A 1 85 ? 3.587 8.478 -16.724 1.00 65.88 85 PHE A CA 1
ATOM 647 C C . PHE A 1 85 ? 4.862 7.681 -17.020 1.00 65.88 85 PHE A C 1
ATOM 649 O O . PHE A 1 85 ? 5.865 7.791 -16.323 1.00 65.88 85 PHE A O 1
ATOM 656 N N . SER A 1 86 ? 4.820 6.837 -18.051 1.00 58.50 86 SER A N 1
ATOM 657 C CA . SER A 1 86 ? 5.886 5.887 -18.411 1.00 58.50 86 SER A CA 1
ATOM 658 C C . SER A 1 86 ? 7.055 6.533 -19.184 1.00 58.50 86 SER A C 1
ATOM 660 O O . SER A 1 86 ? 7.663 5.902 -20.047 1.00 58.50 86 SER A O 1
ATOM 662 N N . GLN A 1 87 ? 7.378 7.806 -18.920 1.00 56.12 87 GLN A N 1
ATOM 663 C CA . GLN A 1 87 ? 8.513 8.458 -19.579 1.00 56.12 87 GLN A CA 1
ATOM 664 C C . GLN A 1 87 ? 9.828 8.114 -18.854 1.00 56.12 87 GLN A C 1
ATOM 666 O O . GLN A 1 87 ? 9.977 8.457 -17.680 1.00 56.12 87 GLN A O 1
ATOM 671 N N . PRO A 1 88 ? 10.809 7.490 -19.536 1.00 52.44 88 PRO A N 1
ATOM 672 C CA . PRO A 1 88 ? 12.015 6.928 -18.914 1.00 52.44 88 PRO A CA 1
ATOM 673 C C . PRO A 1 88 ? 12.965 7.957 -18.275 1.00 52.44 88 PRO A C 1
ATOM 675 O O . PRO A 1 88 ? 13.931 7.570 -17.627 1.00 52.44 88 PRO A O 1
ATOM 678 N N . THR A 1 89 ? 12.711 9.259 -18.430 1.00 50.84 89 THR A N 1
ATOM 679 C CA . THR A 1 89 ? 13.577 10.342 -17.936 1.00 50.84 89 THR A CA 1
ATOM 680 C C . THR A 1 89 ? 12.968 11.172 -16.806 1.00 50.84 89 THR A C 1
ATOM 682 O O . THR A 1 89 ? 13.654 12.039 -16.268 1.00 50.84 89 THR A O 1
ATOM 685 N N . THR A 1 90 ? 11.712 10.933 -16.407 1.00 56.56 90 THR A N 1
ATOM 686 C CA . THR A 1 90 ? 11.063 11.724 -15.346 1.00 56.56 90 THR A CA 1
ATOM 687 C C . THR A 1 90 ? 10.852 10.872 -14.102 1.00 56.56 90 THR A C 1
ATOM 689 O O . THR A 1 90 ? 9.972 10.016 -14.057 1.00 56.56 90 THR A O 1
ATOM 692 N N . ILE A 1 91 ? 11.661 11.108 -13.068 1.00 65.88 91 ILE A N 1
ATOM 693 C CA . ILE A 1 91 ? 11.446 10.513 -11.745 1.00 65.88 91 ILE A CA 1
ATOM 694 C C . ILE A 1 91 ? 10.067 10.969 -11.250 1.00 65.88 91 ILE A C 1
ATOM 696 O O . ILE A 1 91 ? 9.847 12.154 -10.999 1.00 65.88 91 ILE A O 1
ATOM 700 N N . ASN A 1 92 ? 9.126 10.035 -11.099 1.00 82.75 92 ASN A N 1
ATOM 701 C CA . ASN A 1 92 ? 7.785 10.327 -10.596 1.00 82.75 92 ASN A CA 1
ATOM 702 C C . ASN A 1 92 ? 7.793 10.477 -9.061 1.00 82.75 92 ASN A C 1
ATOM 704 O O . ASN A 1 92 ? 7.368 9.595 -8.312 1.00 82.75 92 ASN A O 1
ATOM 708 N N . ILE A 1 93 ? 8.313 11.615 -8.593 1.00 83.19 93 ILE A N 1
ATOM 709 C CA . ILE A 1 93 ? 8.471 11.935 -7.166 1.00 83.19 93 ILE A CA 1
ATOM 710 C C . ILE A 1 93 ? 7.112 11.972 -6.451 1.00 83.19 93 ILE A C 1
ATOM 712 O O . ILE A 1 93 ? 6.982 11.454 -5.344 1.00 83.19 93 ILE A O 1
ATOM 716 N N . PHE A 1 94 ? 6.077 12.535 -7.082 1.00 86.69 94 PHE A N 1
ATOM 717 C CA . PHE A 1 94 ? 4.735 12.593 -6.492 1.00 86.69 94 PHE A CA 1
ATOM 718 C C . PHE A 1 94 ? 4.113 11.205 -6.338 1.00 86.69 94 PHE A C 1
ATOM 720 O O . PHE A 1 94 ? 3.533 10.911 -5.292 1.00 86.69 94 PHE A O 1
ATOM 727 N N . GLY A 1 95 ? 4.290 10.331 -7.333 1.00 88.94 95 GLY A N 1
ATOM 728 C CA . GLY A 1 95 ? 3.898 8.928 -7.247 1.00 88.94 95 GLY A CA 1
ATOM 729 C C . GLY A 1 95 ? 4.596 8.218 -6.093 1.00 88.94 95 GLY A C 1
ATOM 730 O O . GLY A 1 95 ? 3.943 7.529 -5.310 1.00 88.94 95 GLY A O 1
ATOM 731 N N . PHE A 1 96 ? 5.902 8.442 -5.925 1.00 88.31 96 PHE A N 1
ATOM 732 C CA . PHE A 1 96 ? 6.660 7.871 -4.813 1.00 88.31 96 PHE A CA 1
ATOM 733 C C . PHE A 1 96 ? 6.149 8.341 -3.443 1.00 88.31 96 PHE A C 1
ATOM 735 O O . PHE A 1 96 ? 5.916 7.519 -2.550 1.00 88.31 96 PHE A O 1
ATOM 742 N N . ILE A 1 97 ? 5.945 9.650 -3.277 1.00 91.06 97 ILE A N 1
ATOM 743 C CA . ILE A 1 97 ? 5.424 10.224 -2.031 1.00 91.06 97 ILE A CA 1
ATOM 744 C C . ILE A 1 97 ? 4.041 9.641 -1.727 1.00 91.06 97 ILE A C 1
ATOM 746 O O . ILE A 1 97 ? 3.791 9.229 -0.596 1.00 91.06 97 ILE A O 1
ATOM 750 N N . ALA A 1 98 ? 3.163 9.546 -2.729 1.00 93.44 98 ALA A N 1
ATOM 751 C CA . ALA A 1 98 ? 1.825 8.986 -2.574 1.00 93.44 98 ALA A CA 1
ATOM 752 C C . ALA A 1 98 ? 1.848 7.496 -2.187 1.00 93.44 98 ALA A C 1
ATOM 754 O O . ALA A 1 98 ? 1.124 7.098 -1.274 1.00 93.44 98 ALA A O 1
ATOM 755 N N . VAL A 1 99 ? 2.718 6.683 -2.799 1.00 93.00 99 VAL A N 1
ATOM 756 C CA . VAL A 1 99 ? 2.917 5.274 -2.410 1.00 93.00 99 VAL A CA 1
ATOM 757 C C . VAL A 1 99 ? 3.366 5.176 -0.953 1.00 93.00 99 VAL A C 1
ATOM 759 O O . VAL A 1 99 ? 2.758 4.453 -0.166 1.00 93.00 99 VAL A O 1
ATOM 762 N N . THR A 1 100 ? 4.393 5.934 -0.574 1.00 93.38 100 THR A N 1
ATOM 763 C CA . THR A 1 100 ? 4.997 5.858 0.763 1.00 93.38 100 THR A CA 1
ATOM 764 C C . THR A 1 100 ? 4.039 6.346 1.844 1.00 93.38 100 THR A C 1
ATOM 766 O O . THR A 1 100 ? 3.765 5.629 2.806 1.00 93.38 100 THR A O 1
ATOM 769 N N . ALA A 1 101 ? 3.479 7.546 1.675 1.00 94.19 101 ALA A N 1
ATOM 770 C CA . ALA A 1 101 ? 2.527 8.118 2.619 1.00 94.19 101 ALA A CA 1
ATOM 771 C C . ALA A 1 101 ? 1.252 7.269 2.707 1.00 94.19 101 ALA A C 1
ATOM 773 O O . ALA A 1 101 ? 0.776 6.989 3.807 1.00 94.19 101 ALA A O 1
ATOM 774 N N . GLY A 1 102 ? 0.736 6.801 1.566 1.00 95.19 102 GLY A N 1
ATOM 775 C CA . GLY A 1 102 ? -0.436 5.932 1.505 1.00 95.19 102 GLY A CA 1
ATOM 776 C C . GLY A 1 102 ? -0.243 4.635 2.290 1.00 95.19 102 GLY A C 1
ATOM 777 O O . GLY A 1 102 ? -1.090 4.290 3.115 1.00 95.19 102 GLY A O 1
ATOM 778 N N . LEU A 1 103 ? 0.898 3.958 2.113 1.00 94.69 103 LEU A N 1
ATOM 779 C CA . LEU A 1 103 ? 1.220 2.733 2.852 1.00 94.69 103 LEU A CA 1
ATOM 780 C C . LEU A 1 103 ? 1.419 2.974 4.348 1.00 94.69 103 LEU A C 1
ATOM 782 O O . LEU A 1 103 ? 0.926 2.183 5.147 1.00 94.69 103 LEU A O 1
ATOM 786 N N . ILE A 1 104 ? 2.094 4.056 4.751 1.00 95.19 104 ILE A N 1
ATOM 787 C CA . ILE A 1 104 ? 2.252 4.401 6.174 1.00 95.19 104 ILE A CA 1
ATOM 788 C C . ILE A 1 104 ? 0.878 4.589 6.822 1.00 95.19 104 ILE A C 1
ATOM 790 O O . ILE A 1 104 ? 0.584 3.971 7.847 1.00 95.19 104 ILE A O 1
ATOM 794 N N . VAL A 1 105 ? 0.016 5.398 6.201 1.00 95.06 105 VAL A N 1
ATOM 795 C CA . VAL A 1 105 ? -1.336 5.670 6.701 1.00 95.06 105 VAL A CA 1
ATOM 796 C C . VAL A 1 105 ? -2.169 4.386 6.750 1.00 95.06 105 VAL A C 1
ATOM 798 O O . VAL A 1 105 ? -2.797 4.109 7.773 1.00 95.06 105 VAL A O 1
ATOM 801 N N . ALA A 1 106 ? -2.136 3.570 5.692 1.00 93.69 106 ALA A N 1
ATOM 802 C CA . ALA A 1 106 ? -2.862 2.303 5.635 1.00 93.69 106 ALA A CA 1
ATOM 803 C C . ALA A 1 106 ? -2.369 1.305 6.696 1.00 93.69 106 ALA A C 1
ATOM 805 O O . ALA A 1 106 ? -3.186 0.702 7.389 1.00 93.69 106 ALA A O 1
ATOM 806 N N . ASN A 1 107 ? -1.054 1.175 6.895 1.00 93.75 107 ASN A N 1
ATOM 807 C CA . ASN A 1 107 ? -0.471 0.276 7.894 1.00 93.75 107 ASN A CA 1
ATOM 808 C C . ASN A 1 107 ? -0.851 0.686 9.320 1.00 93.75 107 ASN A C 1
ATOM 810 O O . ASN A 1 107 ? -1.284 -0.157 10.110 1.00 93.75 107 ASN A O 1
ATOM 814 N N . LEU A 1 108 ? -0.735 1.978 9.644 1.00 93.50 108 LEU A N 1
ATOM 815 C CA . LEU A 1 108 ? -1.131 2.501 10.951 1.00 93.50 108 LEU A CA 1
ATOM 816 C C . LEU A 1 108 ? -2.623 2.260 11.195 1.00 93.50 108 LEU A C 1
ATOM 818 O O . LEU A 1 108 ? -2.995 1.679 12.216 1.00 93.50 108 LEU A O 1
ATOM 822 N N . ALA A 1 109 ? -3.475 2.629 10.236 1.00 91.75 109 ALA A N 1
ATOM 823 C CA . ALA A 1 109 ? -4.915 2.424 10.332 1.00 91.75 109 ALA A CA 1
ATOM 824 C C . ALA A 1 109 ? -5.281 0.939 10.467 1.00 91.75 109 ALA A C 1
ATOM 826 O O . ALA A 1 109 ? -6.125 0.593 11.290 1.00 91.75 109 ALA A O 1
ATOM 827 N N . ALA A 1 110 ? -4.614 0.043 9.740 1.00 90.69 110 ALA A N 1
ATOM 828 C CA . ALA A 1 110 ? -4.827 -1.395 9.862 1.00 90.69 110 ALA A CA 1
ATOM 829 C C . ALA A 1 110 ? -4.437 -1.932 11.246 1.00 90.69 110 ALA A C 1
ATOM 831 O O . ALA A 1 110 ? -5.147 -2.771 11.804 1.00 90.69 110 ALA A O 1
ATOM 832 N N . GLY A 1 111 ? -3.351 -1.417 11.830 1.00 89.50 111 GLY A N 1
ATOM 833 C CA . GLY A 1 111 ? -2.961 -1.705 13.209 1.00 89.50 111 GLY A CA 1
ATOM 834 C C . GLY A 1 111 ? -4.023 -1.258 14.2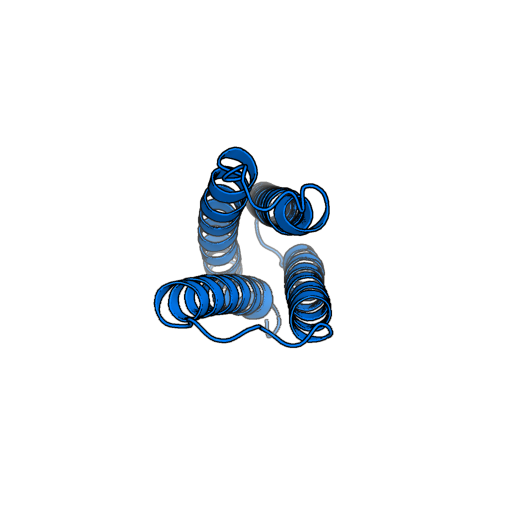19 1.00 89.50 111 GLY A C 1
ATOM 835 O O . GLY A 1 111 ? -4.361 -2.011 15.137 1.00 89.50 111 GLY A O 1
ATOM 836 N N . TYR A 1 112 ? -4.614 -0.076 14.019 1.00 87.56 112 TYR A N 1
ATOM 837 C CA . TYR A 1 112 ? -5.738 0.402 14.830 1.00 87.56 112 TYR A CA 1
ATOM 838 C C . TYR A 1 112 ? -6.992 -0.459 14.656 1.00 87.56 112 TYR A C 1
ATOM 840 O O . TYR A 1 112 ? -7.568 -0.881 15.654 1.00 87.56 112 TYR A O 1
ATOM 848 N N . LEU A 1 113 ? -7.381 -0.791 13.420 1.00 86.81 113 LEU A N 1
ATOM 849 C CA . LEU A 1 113 ? -8.522 -1.672 13.127 1.00 86.81 113 LEU A CA 1
ATOM 850 C C . LEU A 1 113 ? -8.369 -3.037 13.811 1.00 86.81 113 LEU A C 1
ATOM 852 O O . LEU A 1 113 ? -9.321 -3.571 14.387 1.00 86.81 113 LEU A O 1
ATOM 856 N N . TYR A 1 114 ? -7.153 -3.581 13.786 1.00 85.94 114 TYR A N 1
ATOM 857 C CA . TYR A 1 114 ? -6.806 -4.819 14.464 1.00 85.94 114 TYR A CA 1
ATOM 858 C C . TYR A 1 114 ? -6.943 -4.702 15.996 1.00 85.94 114 TYR A C 1
ATOM 860 O O . TYR A 1 114 ? -7.562 -5.561 16.637 1.00 85.94 114 TYR A O 1
ATOM 868 N N . ARG A 1 115 ? -6.395 -3.629 16.585 1.00 82.38 115 ARG A N 1
ATOM 869 C CA . ARG A 1 115 ? -6.396 -3.384 18.034 1.00 82.38 115 ARG A CA 1
ATOM 870 C C . ARG A 1 115 ? -7.789 -3.063 18.579 1.00 82.38 115 ARG A C 1
ATOM 872 O O . ARG A 1 115 ? -8.172 -3.634 19.598 1.00 82.38 115 ARG A O 1
ATOM 879 N N . ASP A 1 116 ? -8.564 -2.207 17.927 1.00 74.19 116 ASP A N 1
ATOM 880 C CA . ASP A 1 116 ? -9.912 -1.836 18.382 1.00 74.19 116 ASP A CA 1
ATOM 881 C C . ASP A 1 116 ? -10.870 -3.028 18.324 1.00 74.19 116 ASP A C 1
ATOM 883 O O . ASP A 1 116 ? -11.575 -3.306 19.295 1.00 74.19 116 ASP A O 1
ATOM 887 N N . GLY A 1 117 ? -10.797 -3.832 17.259 1.00 63.31 117 GLY A N 1
ATOM 888 C CA . GLY A 1 117 ? -11.531 -5.096 17.169 1.00 63.31 117 GLY A CA 1
ATOM 889 C C . GLY A 1 117 ? -11.100 -6.153 18.200 1.00 63.31 117 GLY A C 1
ATOM 890 O O . GLY A 1 117 ? -11.712 -7.217 18.280 1.00 63.31 117 GLY A O 1
ATOM 891 N N . SER A 1 118 ? -10.034 -5.918 18.976 1.00 59.84 118 SER A N 1
ATOM 892 C CA . SER A 1 118 ? -9.643 -6.776 20.103 1.00 59.84 118 SER A CA 1
ATOM 893 C C . SER A 1 118 ? -10.227 -6.342 21.445 1.00 59.84 118 SER A C 1
ATOM 895 O O . SER A 1 118 ? -10.365 -7.186 22.326 1.00 59.84 118 SER A O 1
ATOM 897 N N . ARG A 1 119 ? -10.583 -5.059 21.578 1.00 60.81 119 ARG A N 1
ATOM 898 C CA . ARG A 1 119 ? -11.046 -4.439 22.826 1.00 60.81 119 ARG A CA 1
ATOM 899 C C . ARG A 1 119 ? -12.557 -4.514 23.023 1.00 60.81 119 ARG A C 1
ATOM 901 O O . ARG A 1 119 ? -13.011 -4.411 24.149 1.00 60.81 119 ARG A O 1
ATOM 908 N N . GLN A 1 120 ? -13.321 -4.710 21.952 1.00 57.88 120 GLN A N 1
ATOM 909 C CA . GLN A 1 120 ? -14.781 -4.864 21.988 1.00 57.88 120 GLN A CA 1
ATOM 910 C C . GLN A 1 120 ? -15.224 -6.307 22.322 1.00 57.88 120 GLN A C 1
ATOM 912 O O . GLN A 1 120 ? -16.179 -6.806 21.731 1.00 57.88 120 GLN A O 1
ATOM 917 N N . LYS A 1 121 ? -14.485 -7.004 23.195 1.00 54.69 121 LYS A N 1
ATOM 918 C CA . LYS A 1 121 ? -14.864 -8.330 23.706 1.00 54.69 121 LYS A CA 1
ATOM 919 C C . LYS A 1 121 ? -15.690 -8.202 24.972 1.00 54.69 121 LYS A C 1
ATOM 921 O O . LYS A 1 121 ? -15.264 -7.409 25.836 1.00 54.69 121 LYS A O 1
#

Nearest PDB structures (foldseek):
  2hfi-assembly1_A  TM=5.129E-01  e=8.643E-01  Bacillus subtilis
  2im8-assembly1_A  TM=4.913E-01  e=1.438E+00  Bacillus subtilis
  2huj-assembly1_A  TM=4.814E-01  e=3.086E+00  Listeria innocua
  7bpu-assembly2_B  TM=5.346E-01  e=9.456E+00  Methanocaldococcus jannaschii DSM 2661

Secondary structure (DSSP, 8-state):
-GGGGHHHHHHHHHHHHHHHHHHHHHH--SPPPTHHHHHHHHHHHHHHHHHHHHHHTS-S-HHHHHHHHHHHHHHHHHHHHHHHS--TT---HHHHHHHHHHHHHHHHHHHHHHHHHHH--

pLDDT: mean 84.88, std 11.12, range [50.84, 96.38]

Organism: NCBI:txid184870

Mean predicted aligned error: 5.75 Å

Solvent-accessible surface area (backbone atoms only — not comparable to full-atom values): 6360 Å² total; per-residue (Å²): 128,85,55,46,54,46,23,35,53,26,39,49,50,50,51,50,50,52,54,49,51,51,53,46,61,73,73,52,89,69,84,75,61,86,63,52,66,57,52,52,50,52,50,51,50,51,35,51,50,52,17,50,58,37,42,70,73,44,87,33,59,67,66,40,44,51,45,23,49,51,11,48,50,37,19,50,53,12,53,51,41,61,69,73,58,69,53,97,84,58,83,61,58,67,27,50,51,27,31,53,54,9,47,52,41,18,42,53,22,18,52,48,36,36,52,46,57,62,67,79,111

Foldseek 3Di:
DVLLCLLQVLLVVLVVLVVVVVVCVVPDPDDDDPCVLVVSLVSLVVSLVRNLVSLVVFPADPVLSVQLNQLSVLLNVLSVVCVVVVDPPDDSVSSVCSNVSSSVSNNVSSVRSNVRSVVVD

Sequence (121 aa):
MYYRWIPLFSSLALTGLIGGLWGYAWESTASTPTWVPASVLVLAFLFAAIGIVFASKTTASQAAKITYLTGTMLFLAGFASFYVFSQPTTINIFGFIAVTAGLIVANLAAGYLYRDGSRQK